Protein AF-A0A3C1B694-F1 (afdb_monomer_lite)

Structure (mmCIF, N/CA/C/O backbone):
data_AF-A0A3C1B694-F1
#
_entry.id   AF-A0A3C1B694-F1
#
loop_
_atom_site.group_PDB
_atom_site.id
_atom_site.type_symbol
_atom_site.label_atom_id
_atom_site.label_al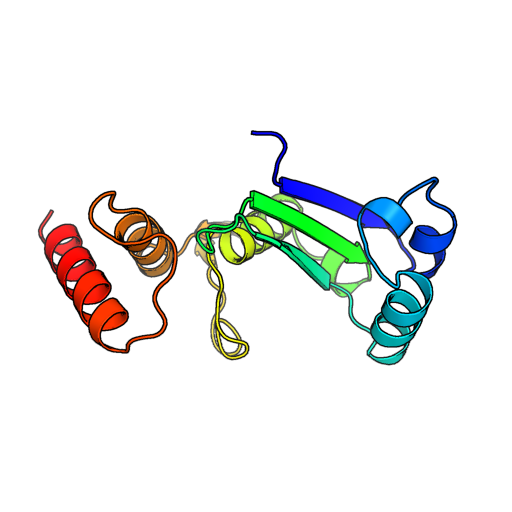t_id
_atom_site.label_comp_id
_atom_site.label_asym_id
_atom_site.label_entity_id
_atom_site.label_seq_id
_atom_site.pdbx_PDB_ins_code
_atom_site.Cartn_x
_atom_site.Cartn_y
_atom_site.Cartn_z
_atom_site.occupancy
_atom_site.B_iso_or_equiv
_atom_site.auth_seq_id
_atom_site.auth_comp_id
_atom_site.auth_asym_id
_atom_site.auth_atom_id
_atom_site.pdbx_PDB_model_num
ATOM 1 N N . GLY A 1 1 ? -15.838 4.209 -7.543 1.00 47.56 1 GLY A N 1
ATOM 2 C CA . GLY A 1 1 ? -15.301 5.362 -8.291 1.00 47.56 1 GLY A CA 1
ATOM 3 C C . GLY A 1 1 ? -13.998 4.958 -8.946 1.00 47.56 1 GLY A C 1
ATOM 4 O O . GLY A 1 1 ? -13.287 4.148 -8.370 1.00 47.56 1 GLY A O 1
ATOM 5 N N . SER A 1 2 ? -13.690 5.495 -10.122 1.00 64.06 2 SER A N 1
ATOM 6 C CA . SER A 1 2 ? -12.506 5.184 -10.947 1.00 64.06 2 SER A CA 1
ATOM 7 C C . SER A 1 2 ? -11.178 5.748 -10.405 1.00 64.06 2 SER A C 1
ATOM 9 O O . SER A 1 2 ? -10.254 5.991 -11.172 1.00 64.06 2 SER A O 1
ATOM 11 N N . ASN A 1 3 ? -11.088 6.004 -9.097 1.00 87.50 3 ASN A N 1
ATOM 12 C CA . ASN A 1 3 ? -9.965 6.713 -8.473 1.00 87.50 3 ASN A CA 1
ATOM 13 C C . ASN A 1 3 ? -8.878 5.768 -7.943 1.00 87.50 3 ASN A C 1
ATOM 15 O O . ASN A 1 3 ? -7.864 6.237 -7.440 1.00 87.50 3 ASN A O 1
ATOM 19 N N . LEU A 1 4 ? -9.096 4.456 -8.044 1.00 92.81 4 LEU A N 1
ATOM 20 C CA . LEU A 1 4 ? -8.090 3.430 -7.805 1.00 92.81 4 LEU A CA 1
ATOM 21 C C . LEU A 1 4 ? -7.784 2.760 -9.144 1.00 92.81 4 LEU A C 1
ATOM 23 O O . LEU A 1 4 ? -8.669 2.140 -9.736 1.00 92.81 4 LEU A O 1
ATOM 27 N N . MET A 1 5 ? -6.559 2.924 -9.629 1.00 93.38 5 MET A N 1
ATOM 28 C CA . MET A 1 5 ? -6.109 2.390 -10.916 1.00 93.38 5 MET A CA 1
ATOM 29 C C . MET A 1 5 ? -4.970 1.403 -10.699 1.00 93.38 5 MET A C 1
ATOM 31 O O . MET A 1 5 ? -4.069 1.672 -9.910 1.00 93.38 5 MET A O 1
ATOM 35 N N . PHE A 1 6 ? -5.007 0.284 -11.417 1.00 94.38 6 PHE A N 1
ATOM 36 C CA . PHE A 1 6 ? -3.983 -0.754 -11.363 1.00 94.38 6 PHE A CA 1
ATOM 37 C C . PHE A 1 6 ? -3.244 -0.838 -12.695 1.00 94.38 6 PHE A C 1
ATOM 39 O O . PHE A 1 6 ? -3.873 -0.875 -13.751 1.00 94.38 6 PHE A O 1
ATOM 46 N N . PHE A 1 7 ? -1.922 -0.919 -12.620 1.00 95.06 7 PHE A N 1
ATOM 47 C CA . PHE A 1 7 ? -1.018 -1.152 -13.736 1.00 95.06 7 PHE A CA 1
ATOM 48 C C . PHE A 1 7 ? -0.240 -2.430 -13.446 1.00 95.06 7 PHE A C 1
ATOM 50 O O . PHE A 1 7 ? 0.431 -2.524 -12.419 1.00 95.06 7 PHE A O 1
ATOM 57 N N . PHE A 1 8 ? -0.347 -3.399 -14.349 1.00 95.75 8 PHE A N 1
ATOM 58 C CA . PHE A 1 8 ? 0.403 -4.649 -14.314 1.00 95.75 8 PHE A CA 1
ATOM 59 C C . PHE A 1 8 ? 1.313 -4.678 -15.538 1.00 95.75 8 PHE A C 1
ATOM 61 O O . PHE A 1 8 ? 0.840 -4.424 -16.645 1.00 95.75 8 PHE A O 1
ATOM 68 N N . PHE A 1 9 ? 2.593 -4.956 -15.333 1.00 96.50 9 PHE A N 1
ATOM 69 C CA . PHE A 1 9 ? 3.623 -4.965 -16.376 1.00 96.50 9 PHE A CA 1
ATOM 70 C C . PHE A 1 9 ? 4.781 -5.867 -15.935 1.00 96.50 9 PHE A C 1
ATOM 72 O O . PHE A 1 9 ? 4.815 -6.303 -14.780 1.00 96.50 9 PHE A O 1
ATOM 79 N N . SER A 1 10 ? 5.708 -6.181 -16.838 1.00 95.69 10 SER A N 1
ATOM 80 C CA . SER A 1 10 ? 6.819 -7.099 -16.546 1.00 95.69 10 SER A CA 1
ATOM 81 C C . SER A 1 10 ? 8.078 -6.347 -16.123 1.00 95.69 10 SER A C 1
ATOM 83 O O . SER A 1 10 ? 8.798 -6.811 -15.240 1.00 95.69 10 SER A O 1
ATOM 85 N N . ASP A 1 11 ? 8.308 -5.164 -16.695 1.00 95.94 11 ASP A N 1
ATOM 86 C CA . ASP A 1 11 ? 9.464 -4.312 -16.411 1.00 95.94 11 ASP A CA 1
ATOM 87 C C . ASP A 1 11 ? 9.059 -2.852 -16.146 1.00 95.94 11 ASP A C 1
ATOM 89 O O . ASP A 1 11 ? 8.162 -2.308 -16.789 1.00 95.94 11 ASP A O 1
ATOM 93 N N . TRP A 1 12 ? 9.736 -2.194 -15.201 1.00 97.12 12 TRP A N 1
ATOM 94 C CA . TRP A 1 12 ? 9.531 -0.772 -14.922 1.00 97.12 12 TRP A CA 1
ATOM 95 C C . TRP A 1 12 ? 9.797 0.115 -16.139 1.00 97.12 12 TRP A C 1
ATOM 97 O O . TRP A 1 12 ? 9.163 1.165 -16.258 1.00 97.12 12 TRP A O 1
ATOM 107 N N . GLU A 1 13 ? 10.698 -0.287 -17.038 1.00 96.19 13 GLU A N 1
ATOM 108 C CA . GLU A 1 13 ? 10.997 0.473 -18.255 1.00 96.19 13 GLU A CA 1
ATOM 109 C C . GLU A 1 13 ? 9.787 0.580 -19.199 1.00 96.19 13 GLU A C 1
ATOM 111 O O . GLU A 1 13 ? 9.623 1.618 -19.844 1.00 96.19 13 GLU A O 1
ATOM 116 N N . GLU A 1 14 ? 8.863 -0.395 -19.188 1.00 96.06 14 GLU A N 1
ATOM 117 C CA . GLU A 1 14 ? 7.625 -0.355 -19.989 1.00 96.06 14 GLU A CA 1
ATOM 118 C C . GLU A 1 14 ? 6.778 0.889 -19.675 1.00 96.06 14 GLU A C 1
ATOM 120 O O . GLU A 1 14 ? 6.087 1.423 -20.544 1.00 96.06 14 GLU A O 1
ATOM 125 N N . LEU A 1 15 ? 6.849 1.406 -18.441 1.00 95.62 15 LEU A N 1
ATOM 126 C CA . LEU A 1 15 ? 6.103 2.600 -18.041 1.00 95.62 15 LEU A CA 1
ATOM 127 C C . LEU A 1 15 ? 6.531 3.851 -18.818 1.00 95.62 15 LEU A C 1
ATOM 129 O O . LEU A 1 15 ? 5.715 4.754 -19.004 1.00 95.62 15 LEU A O 1
ATOM 133 N N . LEU A 1 16 ? 7.779 3.916 -19.289 1.00 95.56 16 LEU A N 1
ATOM 134 C CA . LEU A 1 16 ? 8.285 5.048 -20.072 1.00 95.56 16 LEU A CA 1
ATOM 135 C C . LEU A 1 16 ? 7.703 5.083 -21.489 1.00 95.56 16 LEU A C 1
ATOM 137 O O . LEU A 1 16 ? 7.666 6.145 -22.112 1.00 95.56 16 LEU A O 1
ATOM 141 N N . GLU A 1 17 ? 7.216 3.945 -21.979 1.00 95.00 17 GLU A N 1
ATOM 142 C CA . GLU A 1 17 ? 6.594 3.812 -23.295 1.00 95.00 17 GLU A CA 1
ATOM 143 C C . GLU A 1 17 ? 5.094 4.141 -23.265 1.00 95.00 17 GLU A C 1
ATOM 145 O O . GLU A 1 17 ? 4.490 4.402 -24.309 1.00 95.00 17 GLU A O 1
ATOM 150 N N . VAL A 1 18 ? 4.479 4.174 -22.073 1.00 94.56 18 VAL A N 1
ATOM 151 C CA . VAL A 1 18 ? 3.047 4.447 -21.911 1.00 94.56 18 VAL A CA 1
ATOM 152 C C . VAL A 1 18 ? 2.749 5.922 -22.211 1.00 94.56 18 VAL A C 1
ATOM 154 O O . VAL A 1 18 ? 3.173 6.814 -21.464 1.00 94.56 18 VAL A O 1
ATOM 157 N N . PRO A 1 19 ? 1.947 6.225 -23.251 1.00 94.00 19 PRO A N 1
ATOM 158 C CA . PRO A 1 19 ? 1.683 7.604 -23.637 1.00 94.00 19 PRO A CA 1
ATOM 159 C C . PRO A 1 19 ? 1.021 8.405 -22.512 1.00 94.00 19 PRO A C 1
ATOM 161 O O . PRO A 1 19 ? -0.028 8.022 -21.995 1.00 94.00 19 PRO A O 1
ATOM 164 N N . ASN A 1 20 ? 1.575 9.583 -22.214 1.00 91.75 20 ASN A N 1
ATOM 165 C CA . ASN A 1 20 ? 1.075 10.528 -21.208 1.00 91.75 20 ASN A CA 1
ATOM 166 C C . ASN A 1 20 ? 1.122 10.035 -19.748 1.00 91.75 20 ASN A C 1
ATOM 168 O O . ASN A 1 20 ? 0.510 10.676 -18.885 1.00 91.75 20 ASN A O 1
ATOM 172 N N . LEU A 1 21 ? 1.810 8.930 -19.436 1.00 92.94 21 LEU A N 1
ATOM 173 C CA . LEU A 1 21 ? 1.907 8.455 -18.051 1.00 92.94 21 LEU A CA 1
ATOM 174 C C . LEU A 1 21 ? 2.679 9.435 -17.154 1.00 92.94 21 LEU A C 1
ATOM 176 O O . LEU A 1 21 ? 2.357 9.582 -15.977 1.00 92.94 21 LEU A O 1
ATOM 180 N N . ASP A 1 22 ? 3.616 10.189 -17.719 1.00 90.44 22 ASP A N 1
ATOM 181 C CA . ASP A 1 22 ? 4.345 11.291 -17.082 1.00 90.44 22 ASP A CA 1
ATOM 182 C C . ASP A 1 22 ? 3.423 12.404 -16.542 1.00 90.44 22 ASP A C 1
ATOM 184 O O . ASP A 1 22 ? 3.724 13.045 -15.534 1.00 90.44 22 ASP A O 1
ATOM 188 N N . LYS A 1 23 ? 2.243 12.599 -17.148 1.00 90.62 23 LYS A N 1
ATOM 189 C CA . LYS A 1 23 ? 1.216 13.530 -16.638 1.00 90.62 23 LYS A CA 1
ATOM 190 C C . LYS A 1 23 ? 0.496 12.984 -15.404 1.00 90.62 23 LYS A C 1
ATOM 192 O O . LYS A 1 23 ? -0.102 13.741 -14.628 1.00 90.62 23 LYS A O 1
ATOM 197 N N . LEU A 1 24 ? 0.504 11.664 -15.226 1.00 88.19 24 LEU A N 1
ATOM 198 C CA . LEU A 1 24 ? -0.038 10.999 -14.045 1.00 88.19 24 LEU A CA 1
ATOM 199 C C . LEU A 1 24 ? 1.009 10.889 -12.933 1.00 88.19 24 LEU A C 1
ATOM 201 O O . LEU A 1 24 ? 0.690 11.166 -11.773 1.00 88.19 24 LEU A O 1
ATOM 205 N N . VAL A 1 25 ? 2.243 10.563 -13.305 1.00 90.44 25 VAL A N 1
ATOM 206 C CA . VAL A 1 25 ? 3.364 10.285 -12.410 1.00 90.44 25 VAL A CA 1
ATOM 207 C C . VAL A 1 25 ? 4.469 11.325 -12.638 1.00 90.44 25 VAL A C 1
ATOM 209 O O . VAL A 1 25 ? 5.255 11.196 -13.578 1.00 90.44 25 VAL A O 1
ATOM 212 N N . PRO A 1 26 ? 4.557 12.370 -11.795 1.00 88.88 26 PRO A N 1
ATOM 213 C CA . PRO A 1 26 ? 5.615 13.369 -11.906 1.00 88.88 26 PRO A CA 1
ATOM 214 C C . PRO A 1 26 ? 7.002 12.728 -11.805 1.00 88.88 26 PRO A C 1
ATOM 216 O O . PRO A 1 26 ? 7.212 11.832 -10.991 1.00 88.88 26 PRO A O 1
ATOM 219 N N . ASN A 1 27 ? 7.962 13.224 -12.590 1.00 93.81 27 ASN A N 1
ATOM 220 C CA . ASN A 1 27 ? 9.345 12.728 -12.609 1.00 93.81 27 ASN A CA 1
ATOM 221 C C . ASN A 1 27 ? 9.468 11.222 -12.926 1.00 93.81 27 ASN A C 1
ATOM 223 O O . ASN A 1 27 ? 10.393 10.570 -12.438 1.00 93.81 27 ASN A O 1
ATOM 227 N N . LEU A 1 28 ? 8.562 10.684 -13.758 1.00 95.19 28 LEU A N 1
ATOM 228 C CA . LEU A 1 28 ? 8.465 9.257 -14.092 1.00 95.19 28 LEU A CA 1
ATOM 229 C C . LEU A 1 28 ? 9.818 8.607 -14.430 1.00 95.19 28 LEU A C 1
ATOM 231 O O . LEU A 1 28 ? 10.122 7.553 -13.885 1.00 95.19 28 LEU A O 1
ATOM 235 N N . LEU A 1 29 ? 10.654 9.254 -15.252 1.00 95.88 29 LEU A N 1
ATOM 236 C CA . LEU A 1 29 ? 11.977 8.733 -15.625 1.00 95.88 29 LEU A CA 1
ATOM 237 C C . LEU A 1 29 ? 12.872 8.464 -14.406 1.00 95.88 29 LEU A C 1
ATOM 239 O O . LEU A 1 29 ? 13.463 7.395 -14.281 1.00 95.88 29 LEU A O 1
ATOM 243 N N . SER A 1 30 ? 12.964 9.432 -13.490 1.00 96.81 30 SER A N 1
ATOM 244 C CA . SER A 1 30 ? 13.789 9.286 -12.288 1.00 96.81 30 SER A CA 1
ATOM 245 C C . SER A 1 30 ? 13.196 8.262 -11.323 1.00 96.81 30 SER A C 1
ATOM 247 O O . SER A 1 30 ? 13.949 7.511 -10.709 1.00 96.81 30 SER A O 1
ATOM 249 N N . LEU A 1 31 ? 11.866 8.209 -11.213 1.00 96.50 31 LEU A N 1
ATOM 250 C CA . LEU A 1 31 ? 11.173 7.232 -10.382 1.00 96.50 31 LEU A CA 1
ATOM 251 C C . LEU A 1 31 ? 11.405 5.799 -10.880 1.00 96.50 31 LEU A C 1
ATOM 253 O O . LEU A 1 31 ? 11.757 4.938 -10.081 1.00 96.50 31 LEU A O 1
ATOM 257 N N . VAL A 1 32 ? 11.254 5.550 -12.185 1.00 97.19 32 VAL A N 1
ATOM 258 C CA . VAL A 1 32 ? 11.504 4.237 -12.806 1.00 97.19 32 VAL A CA 1
ATOM 259 C C . VAL A 1 32 ? 12.930 3.772 -12.518 1.00 97.19 32 VAL A C 1
ATOM 261 O O . VAL A 1 32 ? 13.115 2.657 -12.037 1.00 97.19 32 VAL A O 1
ATOM 264 N N . ALA A 1 33 ? 13.925 4.646 -12.697 1.00 97.38 33 ALA A N 1
ATOM 265 C CA . ALA A 1 33 ? 15.316 4.321 -12.387 1.00 97.38 33 ALA A CA 1
ATOM 266 C C . ALA A 1 33 ? 15.524 3.947 -10.905 1.00 97.38 33 ALA A C 1
ATOM 268 O O . ALA A 1 33 ? 16.247 2.999 -10.605 1.00 97.38 33 ALA A O 1
ATOM 269 N N . GLN A 1 34 ? 14.873 4.656 -9.974 1.00 97.25 34 GLN A N 1
ATOM 270 C CA . GLN A 1 34 ? 14.946 4.347 -8.540 1.00 97.25 34 GLN A CA 1
ATOM 271 C C . GLN A 1 34 ? 14.284 3.005 -8.200 1.00 97.25 34 GLN A C 1
ATOM 273 O O . GLN A 1 34 ? 14.859 2.216 -7.453 1.00 97.25 34 GLN A O 1
ATOM 278 N N . LEU A 1 35 ? 13.096 2.735 -8.747 1.00 97.06 35 LEU A N 1
ATOM 279 C CA . LEU A 1 35 ? 12.350 1.500 -8.489 1.00 97.06 35 LEU A CA 1
ATOM 280 C C . LEU A 1 35 ? 13.062 0.274 -9.066 1.00 97.06 35 LEU A C 1
ATOM 282 O O . LEU A 1 35 ? 13.137 -0.753 -8.393 1.00 97.06 35 LEU A O 1
ATOM 286 N N . ALA A 1 36 ? 13.634 0.402 -10.267 1.00 95.75 36 ALA A N 1
ATOM 287 C CA . ALA A 1 36 ? 14.453 -0.636 -10.879 1.00 95.75 36 ALA A CA 1
ATOM 288 C C . ALA A 1 36 ? 15.717 -0.919 -10.050 1.00 95.75 36 ALA A C 1
ATOM 290 O O . ALA A 1 36 ? 15.985 -2.073 -9.726 1.00 95.75 36 ALA A O 1
ATOM 291 N N . ALA A 1 37 ? 16.446 0.123 -9.631 1.00 97.12 37 ALA A N 1
ATOM 292 C CA . ALA A 1 37 ? 17.653 -0.025 -8.812 1.00 97.12 37 ALA A CA 1
ATOM 293 C C . ALA A 1 37 ? 17.380 -0.620 -7.419 1.00 97.12 37 ALA A C 1
ATOM 295 O O . ALA A 1 37 ? 18.239 -1.296 -6.861 1.00 97.12 37 ALA A O 1
ATOM 296 N N . ALA A 1 38 ? 16.194 -0.374 -6.856 1.00 96.56 38 ALA A N 1
ATOM 297 C CA . ALA A 1 38 ? 15.754 -0.955 -5.590 1.00 96.56 38 ALA A CA 1
ATOM 298 C C . ALA A 1 38 ? 15.157 -2.368 -5.737 1.00 96.56 38 ALA A C 1
ATOM 300 O O . ALA A 1 38 ? 14.691 -2.926 -4.745 1.00 96.56 38 ALA A O 1
ATOM 301 N N . GLU A 1 39 ? 15.107 -2.914 -6.959 1.00 95.12 39 GLU A N 1
ATOM 302 C CA . GLU A 1 39 ? 14.430 -4.173 -7.300 1.00 95.12 39 GLU A CA 1
ATOM 303 C C . GLU A 1 39 ? 12.972 -4.242 -6.806 1.00 95.12 39 GLU A C 1
ATOM 305 O O . GLU A 1 39 ? 12.420 -5.323 -6.580 1.00 95.12 39 GLU A O 1
ATOM 310 N N . ALA A 1 40 ? 12.319 -3.085 -6.657 1.00 95.88 40 ALA A N 1
ATOM 311 C CA . ALA A 1 40 ? 10.955 -3.007 -6.163 1.00 95.88 40 ALA A CA 1
ATOM 312 C C . ALA A 1 40 ? 10.005 -3.713 -7.137 1.00 95.88 40 ALA A C 1
ATOM 314 O O . ALA A 1 40 ? 10.139 -3.586 -8.351 1.00 95.88 40 ALA A O 1
ATOM 315 N N . ASN A 1 41 ? 9.004 -4.424 -6.622 1.00 95.69 41 ASN A N 1
ATOM 316 C CA . ASN A 1 41 ? 7.957 -5.031 -7.451 1.00 95.69 41 ASN A CA 1
ATOM 317 C C . ASN A 1 41 ? 6.587 -4.366 -7.293 1.00 95.69 41 ASN A C 1
ATOM 319 O O . ASN A 1 41 ? 5.639 -4.689 -8.005 1.00 95.69 41 ASN A O 1
ATOM 323 N N . GLN A 1 42 ? 6.488 -3.405 -6.376 1.00 95.25 42 GLN A N 1
ATOM 324 C CA . GLN A 1 42 ? 5.261 -2.697 -6.049 1.00 95.25 42 GLN A CA 1
ATOM 325 C C . GLN A 1 42 ? 5.568 -1.224 -5.805 1.00 95.25 42 GLN A C 1
ATOM 327 O O . GLN A 1 42 ? 6.507 -0.889 -5.084 1.00 95.25 42 GLN A O 1
ATOM 332 N N . TYR A 1 43 ? 4.734 -0.344 -6.350 1.00 95.56 43 TYR A N 1
ATOM 333 C CA . TYR A 1 43 ? 4.756 1.081 -6.042 1.00 95.56 43 TYR A CA 1
ATOM 334 C C . TYR A 1 43 ? 3.334 1.637 -6.005 1.00 95.56 43 TYR A C 1
ATOM 336 O O . TYR A 1 43 ? 2.485 1.265 -6.817 1.00 95.56 43 TYR A O 1
ATOM 344 N N . ARG A 1 44 ? 3.062 2.536 -5.055 1.00 95.00 44 ARG A N 1
ATOM 345 C CA . ARG A 1 44 ? 1.767 3.208 -4.922 1.00 95.00 44 ARG A CA 1
ATOM 346 C C . ARG A 1 44 ? 1.961 4.711 -4.906 1.00 95.00 44 ARG A C 1
ATOM 348 O O . ARG A 1 44 ? 2.701 5.237 -4.079 1.00 95.00 44 ARG A O 1
ATOM 355 N N . LEU A 1 45 ? 1.251 5.392 -5.797 1.00 94.94 45 LEU A N 1
ATOM 356 C CA . LEU A 1 45 ? 1.216 6.846 -5.870 1.00 94.94 45 LEU A CA 1
ATOM 357 C C . LEU A 1 45 ? -0.144 7.346 -5.396 1.00 94.94 45 LEU A C 1
ATOM 359 O O . LEU A 1 45 ? -1.172 7.002 -5.979 1.00 94.94 45 LEU A O 1
ATOM 363 N N . PHE A 1 46 ? -0.142 8.211 -4.387 1.00 94.81 46 PHE A N 1
ATOM 364 C CA . PHE A 1 46 ? -1.347 8.867 -3.895 1.00 94.81 46 PHE A CA 1
ATOM 365 C C . PHE A 1 46 ? -1.415 10.312 -4.382 1.00 94.81 46 PHE A C 1
ATOM 367 O O . PHE A 1 46 ? -0.425 11.043 -4.382 1.00 94.81 46 PHE A O 1
ATOM 374 N N . ARG A 1 47 ? -2.615 10.736 -4.776 1.00 94.12 47 ARG A N 1
ATOM 375 C CA . ARG A 1 47 ? -2.975 12.143 -4.957 1.00 94.12 47 ARG A CA 1
ATOM 376 C C . ARG A 1 47 ? -3.951 12.530 -3.865 1.00 94.12 47 ARG A C 1
ATOM 378 O O . ARG A 1 47 ? -4.850 11.753 -3.546 1.00 94.12 47 ARG A O 1
ATOM 385 N N . PHE A 1 48 ? -3.817 13.747 -3.365 1.00 94.44 48 PHE A N 1
ATOM 386 C CA . PHE A 1 48 ? -4.625 14.252 -2.263 1.00 94.44 48 PHE A CA 1
ATOM 387 C C . PHE A 1 48 ? -5.450 15.459 -2.692 1.00 94.44 48 PHE A C 1
ATOM 389 O O . PHE A 1 48 ? -5.053 16.220 -3.580 1.00 94.44 48 PHE A O 1
ATOM 396 N N . GLU A 1 49 ? -6.611 15.620 -2.069 1.00 94.56 49 GLU A N 1
ATOM 397 C CA . GLU A 1 49 ? -7.337 16.886 -2.089 1.00 94.56 49 GLU A CA 1
ATOM 398 C C . GLU A 1 49 ? -6.645 17.914 -1.183 1.00 94.56 49 GLU A C 1
ATOM 400 O O . GLU A 1 49 ? -5.782 17.582 -0.369 1.00 94.56 49 GLU A O 1
ATOM 405 N N . LYS A 1 50 ? -7.047 19.187 -1.286 1.00 93.94 50 LYS A N 1
ATOM 406 C CA . LYS A 1 50 ? -6.508 20.264 -0.432 1.00 93.94 50 LYS A CA 1
ATOM 407 C C . LYS A 1 50 ? -6.727 20.017 1.067 1.00 93.94 50 LYS A C 1
ATOM 409 O O . LYS A 1 50 ? -5.955 20.516 1.874 1.00 93.94 50 LYS A O 1
ATOM 414 N N . SER A 1 51 ? -7.776 19.281 1.424 1.00 92.50 51 SER A N 1
ATOM 415 C CA . SER A 1 51 ? -8.119 18.869 2.791 1.00 92.50 51 SER A CA 1
ATOM 416 C C . SER A 1 51 ? -7.259 17.717 3.325 1.00 92.50 51 SER A C 1
ATOM 418 O O . SER A 1 51 ? -7.367 17.382 4.500 1.00 92.50 51 SER A O 1
ATOM 420 N N . GLY A 1 52 ? -6.405 17.117 2.488 1.00 92.19 52 GLY A N 1
ATOM 421 C CA . GLY A 1 52 ? -5.548 15.989 2.853 1.00 92.19 52 GLY A CA 1
ATOM 422 C C . GLY A 1 52 ? -6.167 14.612 2.606 1.00 92.19 52 GLY A C 1
ATOM 423 O O . GLY A 1 52 ? -5.453 13.615 2.673 1.00 92.19 52 GLY A O 1
ATOM 424 N N . GLY A 1 53 ? -7.456 14.533 2.258 1.00 93.69 53 GLY A N 1
ATOM 425 C CA . GLY A 1 53 ? -8.103 13.278 1.880 1.00 93.69 53 GLY A CA 1
ATOM 426 C C . GLY A 1 53 ? -7.520 12.664 0.602 1.00 93.69 53 GLY A C 1
ATOM 427 O O . GLY A 1 53 ? -7.102 13.374 -0.319 1.00 93.69 53 GLY A O 1
ATOM 428 N N . ILE A 1 54 ? -7.504 11.328 0.526 1.00 94.56 54 ILE A N 1
ATOM 429 C CA . ILE A 1 54 ? -7.052 10.593 -0.664 1.00 94.56 54 ILE A CA 1
ATOM 430 C C . ILE A 1 54 ? -8.030 10.848 -1.816 1.00 94.56 54 ILE A C 1
ATOM 432 O O . ILE A 1 54 ? -9.185 10.426 -1.787 1.00 94.56 54 ILE A O 1
ATOM 436 N N . LYS A 1 55 ? -7.541 11.504 -2.869 1.00 93.62 55 LYS A N 1
ATOM 437 C CA . LYS A 1 55 ? -8.286 11.778 -4.102 1.00 93.62 55 LYS A CA 1
ATOM 438 C C . LYS A 1 55 ? -8.232 10.602 -5.067 1.00 93.62 55 LYS A C 1
ATOM 440 O O . LYS A 1 55 ? -9.247 10.233 -5.655 1.00 93.62 55 LYS A O 1
ATOM 445 N N . ALA A 1 56 ? -7.031 10.062 -5.268 1.00 94.69 56 ALA A N 1
ATOM 446 C CA . ALA A 1 56 ? -6.768 8.944 -6.164 1.00 94.69 56 ALA A CA 1
ATOM 447 C C . ALA A 1 56 ? -5.525 8.164 -5.726 1.00 94.69 56 ALA A C 1
ATOM 449 O O . ALA A 1 56 ? -4.609 8.733 -5.132 1.00 94.69 56 ALA A O 1
ATOM 450 N N . CYS A 1 57 ? -5.491 6.879 -6.063 1.00 95.69 57 CYS A N 1
ATOM 451 C CA . CYS A 1 57 ? -4.358 5.991 -5.861 1.00 95.69 57 CYS A CA 1
ATOM 452 C C . CYS A 1 57 ? -4.059 5.233 -7.162 1.00 95.69 57 CYS A C 1
ATOM 454 O O . CYS A 1 57 ? -4.963 4.698 -7.809 1.00 95.69 57 CYS A O 1
ATOM 456 N N . PHE A 1 58 ? -2.787 5.194 -7.541 1.00 95.25 58 PHE A N 1
ATOM 457 C CA . PHE A 1 58 ? -2.286 4.450 -8.691 1.00 95.25 58 PHE A CA 1
ATOM 458 C C . PHE A 1 58 ? -1.357 3.358 -8.170 1.00 95.25 58 PHE A C 1
ATOM 460 O O . PHE A 1 58 ? -0.364 3.656 -7.505 1.00 95.25 58 PHE A O 1
ATOM 467 N N . VAL A 1 59 ? -1.705 2.108 -8.449 1.00 96.62 59 VAL A N 1
ATOM 468 C CA . VAL A 1 59 ? -0.975 0.919 -8.017 1.00 96.62 59 VAL A CA 1
ATOM 469 C C . VAL A 1 59 ? -0.214 0.367 -9.214 1.00 96.62 59 VAL A C 1
ATOM 471 O O . VAL A 1 59 ? -0.823 0.008 -10.218 1.00 96.62 59 VAL A O 1
ATOM 474 N N . PHE A 1 60 ? 1.105 0.287 -9.096 1.00 97.06 60 PHE A N 1
ATOM 475 C CA . PHE A 1 60 ? 2.001 -0.254 -10.110 1.00 97.06 60 PHE A CA 1
ATOM 476 C C . PHE A 1 60 ? 2.591 -1.564 -9.600 1.00 97.06 60 PHE A C 1
ATOM 478 O O . PHE A 1 60 ? 3.203 -1.591 -8.530 1.00 97.06 60 PHE A O 1
ATOM 485 N N . LEU A 1 61 ? 2.379 -2.641 -10.352 1.00 97.50 61 LEU A N 1
ATOM 486 C CA . LEU A 1 61 ? 2.801 -3.995 -10.017 1.00 97.50 61 LEU A CA 1
ATOM 487 C C . LEU A 1 61 ? 3.684 -4.530 -11.143 1.00 97.50 61 LEU A C 1
ATOM 489 O O . LEU A 1 61 ? 3.193 -4.834 -12.232 1.00 97.50 61 LEU A O 1
ATOM 493 N N . ARG A 1 62 ? 4.981 -4.661 -10.852 1.00 97.75 62 ARG A N 1
ATOM 494 C CA . ARG A 1 62 ? 5.932 -5.355 -11.720 1.00 97.75 62 ARG A CA 1
ATOM 495 C C . ARG A 1 62 ? 5.831 -6.849 -11.418 1.00 97.75 62 ARG A C 1
ATOM 497 O O . ARG A 1 62 ? 6.309 -7.294 -10.374 1.00 97.75 62 ARG A O 1
ATOM 504 N N . MET A 1 63 ? 5.191 -7.604 -12.304 1.00 97.00 63 MET A N 1
ATOM 505 C CA . MET A 1 63 ? 4.882 -9.025 -12.125 1.00 97.00 63 MET A CA 1
ATOM 506 C C . MET A 1 63 ? 6.139 -9.898 -12.228 1.00 97.00 63 MET A C 1
ATOM 508 O O . MET A 1 63 ? 6.424 -10.494 -13.262 1.00 97.00 63 MET A O 1
ATOM 512 N N . ASP A 1 64 ? 6.889 -9.981 -11.131 1.00 94.94 64 ASP A N 1
ATOM 513 C CA . ASP A 1 64 ? 7.996 -10.922 -10.974 1.00 94.94 64 ASP A CA 1
ATOM 514 C C . ASP A 1 64 ? 7.511 -12.323 -10.556 1.00 94.94 64 ASP A C 1
ATOM 516 O O . ASP A 1 64 ? 6.310 -12.580 -10.411 1.00 94.94 64 ASP A O 1
ATOM 520 N N . ALA A 1 65 ? 8.452 -13.253 -10.369 1.00 94.25 65 ALA A N 1
ATOM 521 C CA . ALA A 1 65 ? 8.141 -14.621 -9.963 1.00 94.25 65 ALA A CA 1
ATOM 522 C C . ALA A 1 65 ? 7.378 -14.677 -8.627 1.00 94.25 65 ALA A C 1
ATOM 524 O O . ALA A 1 65 ? 6.431 -15.446 -8.500 1.00 94.25 65 ALA A O 1
ATOM 525 N N . VAL A 1 66 ? 7.729 -13.816 -7.665 1.00 92.50 66 VAL A N 1
ATOM 526 C CA . VAL A 1 66 ? 7.119 -13.801 -6.328 1.00 92.50 66 VAL A CA 1
ATOM 527 C C . VAL A 1 66 ? 5.667 -13.337 -6.399 1.00 92.50 66 VAL A C 1
ATOM 529 O O . VAL A 1 66 ? 4.786 -13.969 -5.821 1.00 92.50 66 VAL A O 1
ATOM 532 N N . LEU A 1 67 ? 5.382 -12.249 -7.123 1.00 93.75 67 LEU A N 1
ATOM 533 C CA . LEU A 1 67 ? 4.003 -11.778 -7.281 1.00 93.75 67 LEU A CA 1
ATOM 534 C C . LEU A 1 67 ? 3.157 -12.736 -8.121 1.00 93.75 67 LEU A C 1
ATOM 536 O O . LEU A 1 67 ? 1.959 -12.857 -7.871 1.00 93.75 67 LEU A O 1
ATOM 540 N N . SER A 1 68 ? 3.768 -13.425 -9.085 1.00 94.44 68 SER A N 1
ATOM 541 C CA . SER A 1 68 ? 3.077 -14.378 -9.961 1.00 94.44 68 SER A CA 1
ATOM 542 C C . SER A 1 68 ? 2.652 -15.666 -9.248 1.00 94.44 68 SER A C 1
ATOM 544 O O . SER A 1 68 ? 1.728 -16.336 -9.703 1.00 94.44 68 SER A O 1
ATOM 546 N N . GLU A 1 69 ? 3.279 -16.006 -8.120 1.00 93.69 69 GLU A N 1
ATOM 547 C CA . GLU A 1 69 ? 2.856 -17.120 -7.261 1.00 93.69 69 GLU A CA 1
ATOM 548 C C . GLU A 1 69 ? 1.606 -16.791 -6.429 1.00 93.69 69 GLU A C 1
ATOM 550 O O . GLU A 1 69 ? 0.911 -17.695 -5.952 1.00 93.69 69 GLU A O 1
ATOM 555 N N . LEU A 1 70 ? 1.289 -15.505 -6.246 1.00 91.62 70 LEU A N 1
ATOM 556 C CA . LEU A 1 70 ? 0.133 -15.089 -5.463 1.00 91.62 70 LEU A CA 1
ATOM 557 C C . LEU A 1 70 ? -1.159 -15.210 -6.284 1.00 91.62 70 LEU A C 1
ATOM 559 O O . LEU A 1 70 ? -1.225 -14.731 -7.418 1.00 91.62 70 LEU A O 1
ATOM 563 N N . PRO A 1 71 ? -2.250 -15.745 -5.702 1.00 93.12 71 PRO A N 1
ATOM 564 C CA . PRO A 1 71 ? -3.560 -15.660 -6.330 1.00 93.12 71 PRO A CA 1
ATOM 565 C C . PRO A 1 71 ? -3.928 -14.200 -6.615 1.00 93.12 71 PRO A C 1
ATOM 567 O O . PRO A 1 71 ? -3.781 -13.340 -5.743 1.00 93.12 71 PRO A O 1
ATOM 570 N N . ALA A 1 72 ? -4.471 -13.929 -7.804 1.00 91.69 72 ALA A N 1
ATOM 571 C CA . ALA A 1 72 ? -4.839 -12.574 -8.219 1.00 91.69 72 ALA A CA 1
ATOM 572 C C . ALA A 1 72 ? -5.779 -11.881 -7.214 1.00 91.69 72 ALA A C 1
ATOM 574 O O . ALA A 1 72 ? -5.614 -10.699 -6.924 1.00 91.69 72 ALA A O 1
ATOM 575 N N . GLU A 1 73 ? -6.724 -12.623 -6.627 1.00 91.75 73 GLU A N 1
ATOM 576 C CA . GLU A 1 73 ? -7.618 -12.108 -5.583 1.00 91.75 73 GLU A CA 1
ATOM 577 C C . GLU A 1 73 ? -6.840 -11.651 -4.338 1.00 91.75 73 GLU A C 1
ATOM 579 O O . GLU A 1 73 ? -7.071 -10.551 -3.836 1.00 91.75 73 GLU A O 1
ATOM 584 N N . THR A 1 74 ? -5.872 -12.447 -3.877 1.00 93.75 74 THR A N 1
ATOM 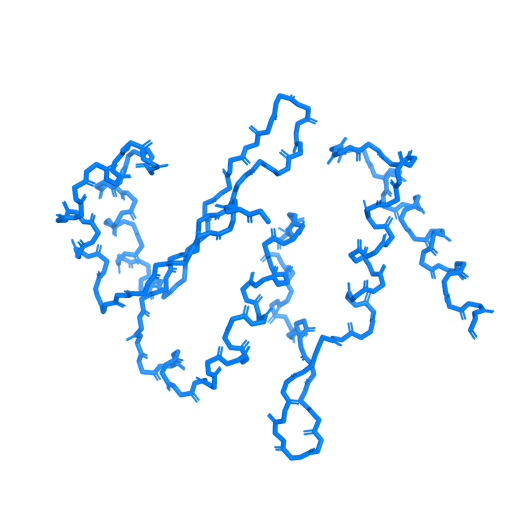585 C CA . THR A 1 74 ? -5.011 -12.121 -2.730 1.00 93.75 74 THR A CA 1
ATOM 586 C C . THR A 1 74 ? -4.147 -10.895 -3.011 1.00 93.75 74 THR A C 1
ATOM 588 O O . THR A 1 74 ? -4.050 -10.002 -2.162 1.00 93.75 74 THR A O 1
ATOM 591 N N . LEU A 1 75 ? -3.542 -10.830 -4.202 1.00 93.75 75 LEU A N 1
ATOM 592 C CA . LEU A 1 75 ? -2.731 -9.693 -4.631 1.00 93.75 75 LEU A CA 1
ATOM 593 C C . LEU A 1 75 ? -3.577 -8.413 -4.648 1.00 93.75 75 LEU A C 1
ATOM 595 O O . LEU A 1 75 ? -3.244 -7.445 -3.964 1.00 93.75 75 LEU A O 1
ATOM 599 N N . CYS A 1 76 ? -4.717 -8.430 -5.340 1.00 92.88 76 CYS A N 1
ATOM 600 C CA . CYS A 1 76 ? -5.626 -7.289 -5.427 1.00 92.88 76 CYS A CA 1
ATOM 601 C C . CYS A 1 76 ? -6.155 -6.855 -4.056 1.00 92.88 76 CYS A C 1
ATOM 603 O O . CYS A 1 76 ? -6.113 -5.667 -3.736 1.00 92.88 76 CYS A O 1
ATOM 605 N N . LEU A 1 77 ? -6.611 -7.791 -3.217 1.00 94.88 77 LEU A N 1
ATOM 606 C CA . LEU A 1 77 ? -7.134 -7.471 -1.889 1.00 94.88 77 LEU A CA 1
ATOM 607 C C . LEU A 1 77 ? -6.061 -6.813 -1.010 1.00 94.88 77 LEU A C 1
ATOM 609 O O . LEU A 1 77 ? -6.342 -5.832 -0.322 1.00 94.88 77 LEU A O 1
ATOM 613 N N . THR A 1 78 ? -4.818 -7.295 -1.087 1.00 94.56 78 THR A N 1
ATOM 614 C CA . THR A 1 78 ? -3.676 -6.702 -0.378 1.00 94.56 78 THR A CA 1
ATOM 615 C C . THR A 1 78 ? -3.451 -5.251 -0.805 1.00 94.56 78 THR A C 1
ATOM 617 O O . THR A 1 78 ? -3.304 -4.374 0.048 1.00 94.56 78 THR A O 1
ATOM 620 N N . GLN A 1 79 ? -3.467 -4.980 -2.114 1.00 95.38 79 GLN A N 1
ATOM 621 C CA . GLN A 1 79 ? -3.283 -3.626 -2.641 1.00 95.38 79 GLN A CA 1
ATOM 622 C C . GLN A 1 79 ? -4.429 -2.691 -2.256 1.00 95.38 79 GLN A C 1
ATOM 624 O O . GLN A 1 79 ? -4.179 -1.557 -1.853 1.00 95.38 79 GLN A O 1
ATOM 629 N N . VAL A 1 80 ? -5.676 -3.163 -2.334 1.00 94.75 80 VAL A N 1
ATOM 630 C CA . VAL A 1 80 ? -6.859 -2.375 -1.963 1.00 94.75 80 VAL A CA 1
ATOM 631 C C . VAL A 1 80 ? -6.779 -1.947 -0.500 1.00 94.75 80 VAL A C 1
ATOM 633 O O . VAL A 1 80 ? -6.902 -0.762 -0.205 1.00 94.75 80 VAL A O 1
ATOM 636 N N . VAL A 1 81 ? -6.503 -2.877 0.417 1.00 95.62 81 VAL A N 1
ATOM 637 C CA . VAL A 1 81 ? -6.418 -2.578 1.857 1.00 95.62 81 VAL A CA 1
ATOM 638 C C . VAL A 1 81 ? -5.331 -1.543 2.150 1.00 95.62 81 VAL A C 1
ATOM 640 O O . VAL A 1 81 ? -5.551 -0.599 2.909 1.00 95.62 81 VAL A O 1
ATOM 643 N N . GLN A 1 82 ? -4.180 -1.670 1.490 1.00 95.12 82 GLN A N 1
ATOM 644 C CA . GLN A 1 82 ? -3.067 -0.731 1.634 1.00 95.12 82 GLN A CA 1
ATOM 645 C C . GLN A 1 82 ? -3.279 0.608 0.904 1.00 95.12 82 GLN A C 1
ATOM 647 O O . GLN A 1 82 ? -2.473 1.516 1.077 1.00 95.12 82 GLN A O 1
ATOM 652 N N . SER A 1 83 ? -4.352 0.748 0.119 1.00 95.69 83 SER A N 1
ATOM 653 C CA . SER A 1 83 ? -4.691 1.979 -0.614 1.00 95.69 83 SER A CA 1
ATOM 654 C C . SER A 1 83 ? -5.864 2.755 -0.005 1.00 95.69 83 SER A C 1
ATOM 656 O O . SER A 1 83 ? -6.112 3.892 -0.398 1.00 95.69 83 SER A O 1
ATOM 658 N N . ILE A 1 84 ? -6.603 2.151 0.932 1.00 94.75 84 ILE A N 1
ATOM 659 C CA . ILE A 1 84 ? -7.776 2.771 1.570 1.00 94.75 84 ILE A CA 1
ATOM 660 C C . ILE A 1 84 ? -7.376 3.822 2.620 1.00 94.75 84 ILE A C 1
ATOM 662 O O . ILE A 1 84 ? -8.059 4.829 2.765 1.00 94.75 84 ILE A O 1
ATOM 666 N N . LEU A 1 85 ? -6.272 3.611 3.337 1.00 94.94 85 LEU A N 1
ATOM 667 C CA . LEU A 1 85 ? -5.706 4.560 4.302 1.00 94.94 85 LEU A CA 1
ATOM 668 C C . LEU A 1 85 ? -4.231 4.803 3.980 1.00 94.94 85 LEU A C 1
ATOM 670 O O . LEU A 1 85 ? -3.594 3.979 3.324 1.00 94.94 85 LEU A O 1
ATOM 674 N N . LEU A 1 86 ? -3.675 5.901 4.495 1.00 94.31 86 LEU A N 1
ATOM 675 C CA . LEU A 1 86 ? -2.226 6.052 4.571 1.00 94.31 86 LEU A CA 1
ATOM 676 C C . LEU A 1 86 ? -1.701 5.278 5.776 1.00 94.31 86 LEU A C 1
ATOM 678 O O . LEU A 1 86 ? -1.998 5.597 6.927 1.00 94.31 86 LEU A O 1
ATOM 682 N N . TRP A 1 87 ? -0.922 4.249 5.483 1.00 94.62 87 TRP A N 1
ATOM 683 C CA . TRP A 1 87 ? -0.265 3.413 6.473 1.00 94.62 87 TRP A CA 1
ATOM 684 C C . TRP A 1 87 ? 1.169 3.898 6.694 1.00 94.62 87 TRP A C 1
ATOM 686 O O . TRP A 1 87 ? 1.782 4.457 5.788 1.00 94.62 87 TRP A O 1
ATOM 696 N N . SER A 1 88 ? 1.710 3.689 7.895 1.00 91.75 88 SER A N 1
ATOM 697 C CA . SER A 1 88 ? 3.125 3.968 8.148 1.00 91.75 88 SER A CA 1
ATOM 698 C C . SER A 1 88 ? 4.020 2.980 7.399 1.00 91.75 88 SER A C 1
ATOM 700 O O . SER A 1 88 ? 3.609 1.852 7.131 1.00 91.75 88 SER A O 1
ATOM 702 N N . ASP A 1 89 ? 5.284 3.344 7.184 1.00 88.19 89 ASP A N 1
ATOM 703 C CA . ASP A 1 89 ? 6.280 2.460 6.550 1.00 88.19 89 ASP A CA 1
ATOM 704 C C . ASP A 1 89 ? 6.568 1.178 7.356 1.00 88.19 89 ASP A C 1
ATOM 706 O O . ASP A 1 89 ? 7.194 0.245 6.862 1.00 88.19 89 ASP A O 1
ATOM 710 N N . HIS A 1 90 ? 6.105 1.120 8.610 1.00 92.12 90 HIS A N 1
ATOM 711 C CA . HIS A 1 90 ? 6.225 -0.049 9.482 1.00 92.12 90 HIS A CA 1
ATOM 712 C C . HIS A 1 90 ? 4.979 -0.941 9.459 1.00 92.12 90 HIS A C 1
ATOM 714 O O . HIS A 1 90 ? 4.995 -2.048 10.006 1.00 92.12 90 HIS A O 1
ATOM 720 N N . ALA A 1 91 ? 3.877 -0.464 8.878 1.00 93.19 91 ALA A N 1
ATOM 721 C CA . ALA A 1 91 ? 2.646 -1.223 8.813 1.00 93.19 91 ALA A CA 1
ATOM 722 C C . ALA A 1 91 ? 2.856 -2.496 7.989 1.00 93.19 91 ALA A C 1
ATOM 724 O O . ALA A 1 91 ? 3.448 -2.485 6.915 1.00 93.19 91 ALA A O 1
ATOM 725 N N . PHE A 1 92 ? 2.343 -3.605 8.513 1.00 94.00 92 PHE A N 1
ATOM 726 C CA . PHE A 1 92 ? 2.341 -4.917 7.867 1.00 94.00 92 PHE A CA 1
ATOM 727 C C . PHE A 1 92 ? 3.703 -5.575 7.602 1.00 94.00 92 PHE A C 1
ATOM 729 O O . PHE A 1 92 ? 3.725 -6.675 7.056 1.00 94.00 92 PHE A O 1
ATOM 736 N N . LEU A 1 93 ? 4.818 -4.986 8.053 1.00 91.06 93 LEU A N 1
ATOM 737 C CA . LEU A 1 93 ? 6.144 -5.609 7.937 1.00 91.06 93 LEU A CA 1
ATOM 738 C C . LEU A 1 93 ? 6.224 -6.956 8.669 1.00 91.06 93 LEU A C 1
ATOM 740 O O . LEU A 1 93 ? 6.842 -7.896 8.181 1.00 91.06 93 LEU A O 1
ATOM 744 N N . SER A 1 94 ? 5.605 -7.051 9.849 1.00 91.69 94 SER A N 1
ATOM 745 C CA . SER A 1 94 ? 5.600 -8.272 10.666 1.00 91.69 94 SER A CA 1
ATOM 746 C C . SER A 1 94 ? 4.397 -9.173 10.406 1.00 91.69 94 SER A C 1
ATOM 748 O O . SER A 1 94 ? 4.461 -10.376 10.655 1.00 91.69 94 SER A O 1
ATOM 750 N N . GLN A 1 95 ? 3.280 -8.605 9.949 1.00 92.31 95 GLN A N 1
ATOM 751 C CA . GLN A 1 95 ? 2.036 -9.342 9.793 1.00 92.31 95 GLN A CA 1
ATOM 752 C C . GLN A 1 95 ? 1.172 -8.765 8.676 1.00 92.31 95 GLN A C 1
ATOM 754 O O . GLN A 1 95 ? 0.794 -7.597 8.714 1.00 92.31 95 GLN A O 1
ATOM 759 N N . SER A 1 96 ? 0.788 -9.619 7.728 1.00 93.06 96 SER A N 1
ATOM 760 C CA . SER A 1 96 ? -0.112 -9.258 6.630 1.00 93.06 96 SER A CA 1
ATOM 761 C C . SER A 1 96 ? -1.451 -8.683 7.132 1.00 93.06 96 SER A C 1
ATOM 763 O O . SER A 1 96 ? -1.971 -9.131 8.167 1.00 93.06 96 SER A O 1
ATOM 765 N N . PRO A 1 97 ? -2.065 -7.731 6.396 1.00 95.62 97 PRO A N 1
ATOM 766 C CA . PRO A 1 97 ? -3.440 -7.305 6.657 1.00 95.62 97 PRO A CA 1
ATOM 767 C C . PRO A 1 97 ? -4.470 -8.403 6.359 1.00 95.62 97 PRO A C 1
ATOM 769 O O . PRO A 1 97 ? -5.633 -8.272 6.745 1.00 95.62 97 PRO A O 1
ATOM 772 N N . LEU A 1 98 ? -4.069 -9.465 5.655 1.00 96.31 98 LEU A N 1
ATOM 773 C CA . LEU A 1 98 ? -4.929 -10.578 5.280 1.00 96.31 98 LEU A CA 1
ATOM 774 C C . LEU A 1 98 ? -4.640 -11.810 6.138 1.00 96.31 98 LEU A C 1
ATOM 776 O O . LEU A 1 98 ? -3.500 -12.081 6.511 1.00 96.31 98 LEU A O 1
ATOM 780 N N . ALA A 1 99 ? -5.689 -12.575 6.415 1.00 95.19 99 ALA A N 1
ATOM 781 C CA . ALA A 1 99 ? -5.607 -13.922 6.953 1.00 95.19 99 ALA A CA 1
ATOM 782 C C . ALA A 1 99 ? -5.929 -14.930 5.848 1.00 95.19 99 ALA A C 1
ATOM 784 O O . ALA A 1 99 ? -6.755 -14.661 4.976 1.00 95.19 99 ALA A O 1
ATOM 785 N N . ILE A 1 100 ? -5.305 -16.104 5.906 1.00 93.44 100 ILE A N 1
ATOM 786 C CA . ILE A 1 100 ? -5.618 -17.219 5.013 1.00 93.44 100 ILE A CA 1
ATOM 787 C C . ILE A 1 100 ? -6.546 -18.175 5.758 1.00 93.44 100 ILE A C 1
ATOM 789 O O . ILE A 1 100 ? -6.192 -18.703 6.812 1.00 93.44 100 ILE A O 1
ATOM 793 N N . LEU A 1 101 ? -7.751 -18.370 5.229 1.00 92.81 101 LEU A N 1
ATOM 794 C CA . LEU A 1 101 ? -8.720 -19.320 5.767 1.00 92.81 101 LEU A CA 1
ATOM 795 C C . LEU A 1 101 ? -8.361 -20.765 5.384 1.00 92.81 101 LEU A C 1
ATOM 797 O O . LEU A 1 101 ? -7.621 -20.986 4.417 1.00 92.81 101 LEU A O 1
ATOM 801 N N . PRO A 1 102 ? -8.945 -21.769 6.069 1.00 90.00 102 PRO A N 1
ATOM 802 C CA . PRO A 1 102 ? -8.926 -23.144 5.582 1.00 90.00 102 PRO A CA 1
ATOM 803 C C . PRO A 1 102 ? -9.390 -23.204 4.118 1.00 90.00 102 PRO A C 1
ATOM 805 O O . PRO A 1 102 ? -10.430 -22.648 3.769 1.00 90.00 102 PRO A O 1
ATOM 808 N N . GLY A 1 103 ? -8.595 -23.841 3.256 1.00 85.69 103 GLY A N 1
ATOM 809 C CA . GLY A 1 103 ? -8.832 -23.871 1.806 1.00 85.69 103 GLY A CA 1
ATOM 810 C C . GLY A 1 103 ? -8.113 -22.779 1.002 1.00 85.69 103 GLY A C 1
ATOM 811 O O . GLY A 1 103 ? -8.314 -22.700 -0.203 1.00 85.69 103 GLY A O 1
ATOM 812 N N . GLY A 1 104 ? -7.268 -21.954 1.631 1.00 86.75 104 GLY A N 1
ATOM 813 C CA . GLY A 1 104 ? -6.348 -21.048 0.928 1.00 86.75 104 GLY A CA 1
ATOM 814 C C . GLY A 1 104 ? -6.934 -19.687 0.542 1.00 86.75 104 GLY A C 1
ATOM 815 O O . GLY A 1 104 ? -6.219 -18.852 -0.007 1.00 86.75 104 GLY A O 1
ATOM 816 N N . ARG A 1 105 ? -8.210 -19.422 0.852 1.00 90.88 105 ARG A N 1
ATOM 817 C CA . ARG A 1 105 ? -8.845 -18.127 0.564 1.00 90.88 105 ARG A CA 1
ATOM 818 C C . ARG A 1 105 ? -8.300 -17.037 1.486 1.00 90.88 105 ARG A C 1
ATOM 820 O O . ARG A 1 105 ? -8.423 -17.148 2.708 1.00 90.88 105 ARG A O 1
ATOM 827 N N . ALA A 1 106 ? -7.774 -15.966 0.902 1.00 94.00 106 ALA A N 1
ATOM 828 C CA . ALA A 1 106 ? -7.373 -14.778 1.643 1.00 94.00 106 ALA A CA 1
ATOM 829 C C . ALA A 1 106 ? -8.590 -13.916 2.003 1.00 94.00 106 ALA A C 1
ATOM 831 O O . ALA A 1 106 ? -9.464 -13.674 1.174 1.00 94.00 106 ALA A O 1
ATOM 832 N N . VAL A 1 107 ? -8.646 -13.438 3.244 1.00 95.50 107 VAL A N 1
ATOM 833 C CA . VAL A 1 107 ? -9.686 -12.526 3.733 1.00 95.50 107 VAL A CA 1
ATOM 834 C C . VAL A 1 107 ? -9.067 -11.400 4.545 1.00 95.50 107 VAL A C 1
ATOM 836 O O . VAL A 1 107 ? -8.016 -11.571 5.160 1.00 95.50 107 VAL A O 1
ATOM 839 N N . LEU A 1 108 ? -9.725 -10.242 4.572 1.00 96.00 108 LEU A N 1
ATOM 840 C CA . LEU A 1 108 ? -9.306 -9.125 5.413 1.00 96.00 108 LEU A CA 1
ATOM 841 C C 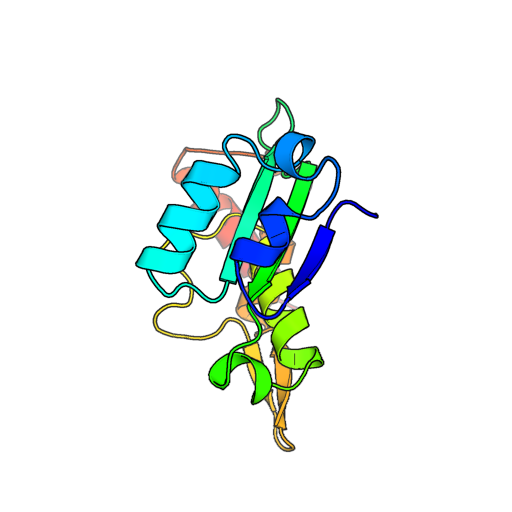. LEU A 1 108 ? -9.389 -9.516 6.891 1.00 96.00 108 LEU A C 1
ATOM 843 O O . LEU A 1 108 ? -10.421 -10.013 7.348 1.00 96.00 108 LEU A O 1
ATOM 847 N N . ARG A 1 109 ? -8.319 -9.260 7.645 1.00 95.75 109 ARG A N 1
ATOM 848 C CA . ARG A 1 109 ? -8.327 -9.443 9.097 1.00 95.75 109 ARG A CA 1
ATOM 849 C C . ARG A 1 109 ? -9.368 -8.518 9.744 1.00 95.75 109 ARG A C 1
ATOM 851 O O . ARG A 1 109 ? -9.353 -7.317 9.445 1.00 95.75 109 ARG A O 1
ATOM 858 N N . PRO A 1 110 ? -10.264 -9.032 10.609 1.00 94.12 110 PRO A N 1
ATOM 859 C CA . PRO A 1 110 ? -11.353 -8.245 11.189 1.00 94.12 110 PRO A CA 1
ATOM 860 C C . PRO A 1 110 ? -10.901 -6.941 11.855 1.00 94.12 110 PRO A C 1
ATOM 862 O O . PRO A 1 110 ? -11.524 -5.902 11.667 1.00 94.12 110 PRO A O 1
ATOM 865 N N . GLU A 1 111 ? -9.786 -6.965 12.575 1.00 93.81 111 GLU A N 1
ATOM 866 C CA . GLU A 1 111 ? -9.185 -5.809 13.236 1.00 93.81 111 GLU A CA 1
ATOM 867 C C . GLU A 1 111 ? -8.752 -4.714 12.250 1.00 93.81 111 GLU A C 1
ATOM 869 O O . GLU A 1 111 ? -8.935 -3.532 12.534 1.00 93.81 111 GLU A O 1
ATOM 874 N N . ILE A 1 112 ? -8.263 -5.083 11.060 1.00 96.38 112 ILE A N 1
ATOM 875 C CA . ILE A 1 112 ? -7.896 -4.126 10.008 1.00 96.38 112 ILE A CA 1
ATOM 876 C C . ILE A 1 112 ? -9.154 -3.564 9.346 1.00 96.38 112 ILE A C 1
ATOM 878 O O . ILE A 1 112 ? -9.248 -2.359 9.119 1.00 96.38 112 ILE A O 1
ATOM 882 N N . GLY A 1 113 ? -10.158 -4.410 9.094 1.00 95.81 113 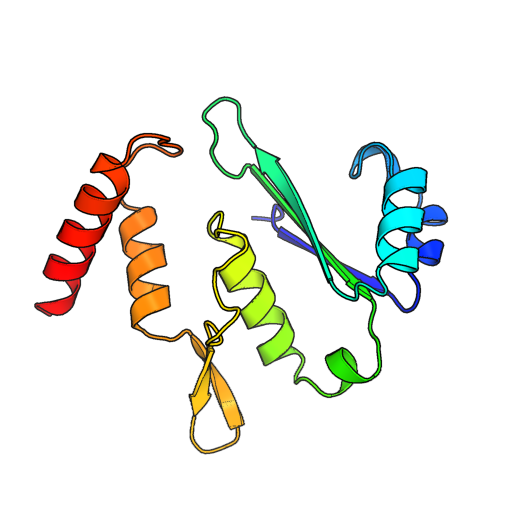GLY A N 1
ATOM 883 C CA . GLY A 1 113 ? -11.457 -3.962 8.586 1.00 95.81 113 GLY A CA 1
ATOM 884 C C . GLY A 1 113 ? -12.176 -3.011 9.545 1.00 95.81 113 GLY A C 1
ATOM 885 O O . GLY A 1 113 ? -12.764 -2.019 9.113 1.00 95.81 113 GLY A O 1
ATOM 886 N N . ASN A 1 114 ? -12.088 -3.269 10.849 1.00 95.88 114 ASN A N 1
ATOM 887 C CA . ASN A 1 114 ? -12.637 -2.391 11.876 1.00 95.88 114 ASN A CA 1
ATOM 888 C C . ASN A 1 114 ? -11.868 -1.074 11.962 1.00 95.88 114 ASN A C 1
ATOM 890 O O . ASN A 1 114 ? -12.503 -0.029 12.071 1.00 95.88 114 ASN A O 1
ATOM 894 N N . LEU A 1 115 ? -10.536 -1.108 11.848 1.00 95.94 115 LEU A N 1
ATOM 895 C CA . LEU A 1 115 ? -9.710 0.099 11.813 1.00 95.94 115 LEU A CA 1
ATOM 896 C C . LEU A 1 115 ? -10.076 0.986 10.623 1.00 95.94 115 LEU A C 1
ATOM 898 O O . LEU A 1 115 ? -10.355 2.164 10.815 1.00 95.94 115 LEU A O 1
ATOM 902 N N . ILE A 1 116 ? -10.183 0.402 9.427 1.00 95.62 116 ILE A N 1
ATOM 903 C CA . ILE A 1 116 ? -10.654 1.110 8.234 1.00 95.62 116 ILE A CA 1
ATOM 904 C C . ILE A 1 116 ? -12.023 1.740 8.492 1.00 95.62 116 ILE A C 1
ATOM 906 O O . ILE A 1 116 ? -12.190 2.939 8.306 1.00 95.62 116 ILE A O 1
ATOM 910 N N . ARG A 1 117 ? -13.003 0.965 8.967 1.00 95.62 117 ARG A N 1
ATOM 911 C CA . ARG A 1 117 ? -14.352 1.491 9.209 1.00 95.62 117 ARG A CA 1
ATOM 912 C C . ARG A 1 117 ? -14.354 2.631 10.233 1.00 95.62 117 ARG A C 1
ATOM 914 O O . ARG A 1 117 ? -15.026 3.630 10.004 1.00 95.62 117 ARG A O 1
ATOM 921 N N . ALA A 1 118 ? -13.598 2.501 11.321 1.00 96.31 118 ALA A N 1
ATOM 922 C CA . ALA A 1 118 ? -13.489 3.529 12.352 1.00 96.31 118 ALA A CA 1
ATOM 923 C C . ALA A 1 118 ? -12.840 4.820 11.825 1.00 96.31 118 ALA A C 1
ATOM 925 O O . ALA A 1 118 ? -13.268 5.905 12.208 1.00 96.31 118 ALA A O 1
ATOM 926 N N . SER A 1 119 ? -11.847 4.713 10.936 1.00 95.00 119 SER A N 1
ATOM 927 C CA . SER A 1 119 ? -11.185 5.861 10.302 1.00 95.00 119 SER A CA 1
ATOM 928 C C . SER A 1 119 ? -12.077 6.627 9.321 1.00 95.00 119 SER A C 1
ATOM 930 O O . SER A 1 119 ? -11.814 7.796 9.065 1.00 95.00 119 SER A O 1
ATOM 932 N N . TYR A 1 120 ? -13.132 6.000 8.797 1.00 94.00 120 TYR A N 1
ATOM 933 C CA . TYR A 1 120 ? -14.101 6.625 7.886 1.00 94.00 120 TYR A CA 1
ATOM 934 C C . TYR A 1 120 ? -15.333 7.207 8.596 1.00 94.00 120 TYR A C 1
ATOM 936 O O . TYR A 1 120 ? -16.300 7.595 7.938 1.00 94.00 120 TYR A O 1
ATOM 944 N N . ASP A 1 121 ? -15.333 7.266 9.930 1.00 94.94 121 ASP A N 1
ATOM 945 C CA . ASP A 1 121 ? -16.399 7.935 10.671 1.00 94.94 121 ASP A CA 1
ATOM 946 C C . ASP A 1 121 ? -16.501 9.415 10.237 1.00 94.94 121 ASP A C 1
ATOM 948 O O . ASP A 1 121 ? -15.500 10.132 10.298 1.00 94.94 121 ASP A O 1
ATOM 952 N N . PRO A 1 122 ? -17.691 9.905 9.833 1.00 93.69 122 PRO A N 1
ATOM 953 C CA . PRO A 1 122 ? -17.861 11.245 9.264 1.00 93.69 122 PRO A CA 1
ATOM 954 C C . PRO A 1 122 ? -17.564 12.387 10.246 1.00 93.69 122 PRO A C 1
ATOM 956 O O . PRO A 1 122 ? -17.490 13.545 9.844 1.00 93.69 122 PRO A O 1
ATOM 959 N N . THR A 1 123 ? -17.434 12.089 11.539 1.00 94.38 123 THR A N 1
ATOM 960 C CA . THR A 1 123 ? -17.051 13.065 12.566 1.00 94.38 123 THR A CA 1
ATOM 961 C C . THR A 1 123 ? -15.533 13.205 12.718 1.00 94.38 123 THR A C 1
ATOM 963 O O . THR A 1 123 ? -15.072 14.100 13.432 1.00 94.38 123 THR A O 1
ATOM 966 N N . LEU A 1 124 ? -14.744 12.332 12.082 1.00 94.50 124 LEU A N 1
ATOM 967 C CA . LEU A 1 124 ? -13.293 12.467 12.005 1.00 94.50 124 LEU A CA 1
ATOM 968 C C . LEU A 1 124 ? -12.896 13.380 10.834 1.00 94.50 124 LEU A C 1
ATOM 970 O O . LEU A 1 124 ? -13.552 13.372 9.793 1.00 94.50 124 LEU A O 1
ATOM 974 N N . PRO A 1 125 ? -11.819 14.172 10.980 1.00 93.88 125 PRO A N 1
ATOM 975 C CA . PRO A 1 125 ? -11.265 14.914 9.856 1.00 93.88 125 PRO A CA 1
ATOM 9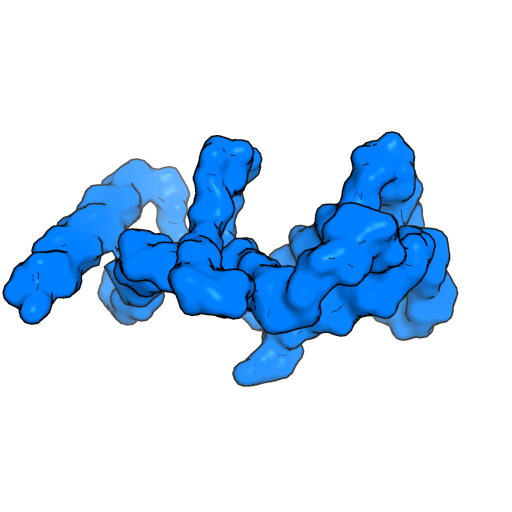76 C C . PRO A 1 125 ? -10.618 13.958 8.844 1.00 93.88 125 PRO A C 1
ATOM 978 O O . PRO A 1 125 ? -10.108 12.906 9.226 1.00 93.88 125 PRO A O 1
ATOM 981 N N . GLU A 1 126 ? -10.568 14.363 7.572 1.00 92.31 126 GLU A N 1
ATOM 982 C CA . GLU A 1 126 ? -9.911 13.597 6.498 1.00 92.31 126 GLU A CA 1
ATOM 983 C C . GLU A 1 126 ? -8.400 13.417 6.721 1.00 92.31 126 GLU A C 1
ATOM 985 O O . GLU A 1 126 ? -7.820 12.426 6.283 1.00 92.31 126 GLU A O 1
ATOM 990 N N . LEU A 1 127 ? -7.773 14.376 7.407 1.00 94.50 127 LEU A N 1
ATOM 991 C CA . LEU A 1 127 ? -6.367 14.370 7.788 1.00 94.50 127 LEU A CA 1
ATOM 992 C C . LEU A 1 127 ? -6.219 14.922 9.209 1.00 94.50 127 LEU A C 1
ATOM 994 O O . LEU A 1 127 ? -6.836 15.926 9.570 1.00 94.50 127 LEU A O 1
ATOM 998 N N . ALA A 1 128 ? -5.358 14.290 10.002 1.00 93.88 128 ALA A N 1
ATOM 999 C CA . ALA A 1 128 ? -4.902 14.812 11.280 1.00 93.88 128 ALA A CA 1
ATOM 1000 C C . ALA A 1 128 ? -3.446 14.407 11.527 1.00 93.88 128 ALA A C 1
ATOM 1002 O O . ALA A 1 128 ? -3.075 13.254 11.320 1.00 93.88 128 ALA A O 1
ATOM 1003 N N . GLU A 1 129 ? -2.643 15.349 12.015 1.00 90.88 129 GLU A N 1
ATOM 1004 C CA . GLU A 1 129 ? -1.237 15.119 12.383 1.00 90.88 129 GLU A CA 1
ATOM 1005 C C . GLU A 1 129 ? -1.046 15.001 13.904 1.00 90.88 129 GLU A C 1
ATOM 1007 O O . GLU A 1 129 ? 0.033 14.667 14.396 1.00 90.88 129 GLU A O 1
ATOM 1012 N N . ASP A 1 130 ? -2.099 15.268 14.679 1.00 93.88 130 ASP A N 1
ATOM 1013 C CA . ASP A 1 130 ? -2.044 15.221 16.129 1.00 93.88 130 ASP A CA 1
ATOM 1014 C C . ASP A 1 130 ? -2.280 13.797 16.667 1.00 93.88 130 ASP A C 1
ATOM 1016 O O . ASP A 1 130 ? -3.133 13.040 16.197 1.00 93.88 130 ASP A O 1
ATOM 1020 N N . LYS A 1 131 ? -1.553 13.437 17.731 1.00 92.56 131 LYS A N 1
ATOM 1021 C CA . LYS A 1 131 ? -1.634 12.098 18.342 1.00 92.56 131 LYS A CA 1
ATOM 1022 C C . LYS A 1 131 ? -3.011 11.778 18.935 1.00 92.56 131 LYS A C 1
ATOM 1024 O O . LYS A 1 131 ? -3.322 10.605 19.135 1.00 92.56 131 LYS A O 1
ATOM 1029 N N . SER A 1 132 ? -3.842 12.783 19.229 1.00 94.50 132 SER A N 1
ATOM 1030 C CA . SER A 1 132 ? -5.176 12.544 19.789 1.00 94.50 132 SER A CA 1
ATOM 1031 C C . SER A 1 132 ? -6.121 11.913 18.764 1.00 94.50 132 SER A C 1
ATOM 1033 O O . SER A 1 132 ? -7.055 11.212 19.156 1.00 94.50 132 SER A O 1
ATOM 1035 N N . HIS A 1 133 ? -5.843 12.056 17.461 1.00 94.44 133 HIS A N 1
ATOM 1036 C CA . HIS A 1 133 ? -6.597 11.375 16.410 1.00 94.44 133 HIS A CA 1
ATOM 1037 C C . HIS A 1 133 ? -6.587 9.848 16.586 1.00 94.44 133 HIS A C 1
ATOM 1039 O O . HIS A 1 133 ? -7.639 9.213 16.509 1.00 94.44 133 HIS A O 1
ATOM 1045 N N . ALA A 1 134 ? -5.442 9.260 16.947 1.00 93.50 134 ALA A N 1
ATOM 1046 C CA . ALA A 1 134 ? -5.345 7.826 17.226 1.00 93.50 134 ALA A CA 1
ATOM 1047 C C . ALA A 1 134 ? -6.243 7.395 18.401 1.00 93.50 134 ALA A C 1
ATOM 1049 O O . ALA A 1 134 ? -6.869 6.335 18.350 1.00 93.50 134 ALA A O 1
ATOM 1050 N N . LEU A 1 135 ? -6.374 8.233 19.438 1.00 95.00 135 LEU A N 1
ATOM 1051 C CA . LEU A 1 135 ? -7.275 7.967 20.565 1.00 95.00 135 LEU A CA 1
ATOM 1052 C C . LEU A 1 135 ? -8.742 7.993 20.123 1.00 95.00 135 LEU A C 1
ATOM 1054 O O . LEU A 1 135 ? -9.513 7.121 20.514 1.00 95.00 135 LEU A O 1
ATOM 1058 N N . ARG A 1 136 ? -9.119 8.940 19.253 1.00 95.25 136 ARG A N 1
ATOM 1059 C CA . ARG A 1 136 ? -10.477 9.022 18.691 1.00 95.25 136 ARG A CA 1
ATOM 1060 C C . ARG A 1 136 ? -10.832 7.777 17.874 1.00 95.25 136 ARG A C 1
ATOM 1062 O O . ARG A 1 136 ? -11.954 7.280 17.992 1.00 95.25 136 ARG A O 1
ATOM 1069 N N . VAL A 1 137 ? -9.898 7.266 17.072 1.00 95.31 137 VAL A N 1
ATOM 1070 C CA . VAL A 1 137 ? -10.081 6.016 16.315 1.00 95.31 137 VAL A CA 1
ATOM 1071 C C . VAL A 1 137 ? -10.180 4.816 17.266 1.00 95.31 137 VAL A C 1
ATOM 1073 O O . VAL A 1 137 ? -11.096 4.006 17.138 1.00 95.31 137 VAL A O 1
ATOM 1076 N N . SER A 1 138 ? -9.316 4.740 18.283 1.00 94.75 138 SER A N 1
ATOM 1077 C CA . SER A 1 138 ? -9.337 3.676 19.302 1.00 94.75 138 SER A CA 1
ATOM 1078 C C . SER A 1 138 ? -10.665 3.599 20.073 1.00 94.75 138 SER A C 1
ATOM 1080 O O . SER A 1 138 ? -11.221 2.515 20.275 1.00 94.75 138 SER A O 1
ATOM 1082 N N . SER A 1 139 ? -11.241 4.746 20.446 1.00 94.50 139 SER A N 1
ATOM 1083 C CA . SER A 1 139 ? -12.550 4.778 21.110 1.00 94.50 139 SER A CA 1
ATOM 1084 C C . SER A 1 139 ? -13.668 4.212 20.229 1.00 94.50 139 SER A C 1
ATOM 1086 O O . SER A 1 139 ? -14.539 3.510 20.735 1.00 94.50 139 SER A O 1
ATOM 1088 N N . ARG A 1 140 ? -13.627 4.459 18.913 1.00 94.88 140 ARG A N 1
ATOM 1089 C CA . ARG A 1 140 ? -14.606 3.918 17.952 1.00 94.88 140 ARG A CA 1
ATOM 1090 C C . ARG A 1 140 ? -14.453 2.416 17.769 1.00 94.88 140 ARG A C 1
ATOM 1092 O O . ARG A 1 140 ? -15.445 1.697 17.815 1.00 94.88 140 ARG A O 1
ATOM 1099 N N . LEU A 1 141 ? -13.214 1.936 17.653 1.00 93.75 141 LEU A N 1
ATOM 1100 C CA . LEU A 1 141 ? -12.917 0.502 17.616 1.00 93.75 141 LEU A CA 1
ATOM 1101 C C . LEU A 1 141 ? -13.526 -0.237 18.813 1.00 93.75 141 LEU A C 1
ATOM 1103 O O . LEU A 1 141 ? -14.158 -1.275 18.638 1.00 93.75 141 LEU A O 1
ATOM 1107 N N . SER A 1 142 ? -13.391 0.340 20.008 1.00 87.88 142 SER A N 1
ATOM 1108 C CA . SER A 1 142 ? -13.921 -0.241 21.247 1.00 87.88 142 SER A CA 1
ATOM 1109 C C . SER A 1 142 ? -15.453 -0.315 21.267 1.00 87.88 142 SER A C 1
ATOM 1111 O O . SER A 1 142 ? -16.013 -1.234 21.854 1.00 87.88 142 SER A O 1
ATOM 1113 N N . GLN A 1 143 ? -16.150 0.625 20.624 1.00 83.75 143 GLN A N 1
ATOM 1114 C CA . GLN A 1 143 ? -17.614 0.584 20.502 1.00 83.75 143 GLN A CA 1
ATOM 1115 C C . GLN A 1 143 ? -18.081 -0.479 19.502 1.00 83.75 143 GLN A C 1
ATOM 1117 O O . GLN A 1 143 ? -19.127 -1.092 19.694 1.00 83.75 143 GLN A O 1
ATOM 1122 N N . MET A 1 144 ? -17.295 -0.725 18.451 1.00 78.75 144 MET A N 1
ATOM 1123 C CA . MET A 1 144 ? -17.610 -1.712 17.416 1.00 78.75 144 MET A CA 1
ATOM 1124 C C . MET A 1 144 ? -17.446 -3.160 17.891 1.00 78.75 144 MET A C 1
ATOM 1126 O O . MET A 1 144 ? -18.103 -4.0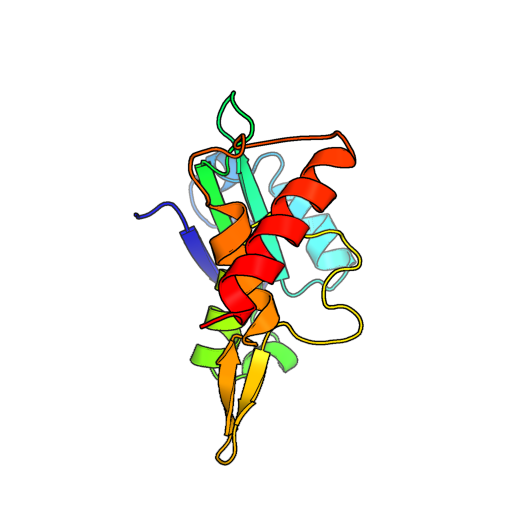49 17.367 1.00 78.75 144 MET A O 1
ATOM 1130 N N . SER A 1 145 ? -16.579 -3.402 18.875 1.00 62.62 145 SER A N 1
ATOM 1131 C CA . SER A 1 145 ? -16.360 -4.722 19.482 1.00 62.62 145 SER A CA 1
ATOM 1132 C C . SER A 1 145 ? -17.428 -5.138 20.505 1.00 62.62 145 SER A C 1
ATOM 1134 O O . SER A 1 145 ? -17.322 -6.216 21.079 1.00 62.62 145 SER A O 1
ATOM 1136 N N . VAL A 1 146 ? -18.424 -4.284 20.773 1.00 52.78 146 VAL A N 1
ATOM 1137 C CA . VAL A 1 146 ? -19.513 -4.524 21.746 1.00 52.78 146 VAL A CA 1
ATOM 1138 C C . VAL A 1 146 ? -20.793 -5.046 21.057 1.00 52.78 146 VAL A C 1
ATOM 1140 O O . VAL A 1 146 ? -21.842 -5.156 21.687 1.00 52.78 146 VAL A O 1
ATOM 1143 N N . GLN A 1 147 ? -20.717 -5.405 19.773 1.00 41.72 147 GLN A N 1
ATOM 1144 C CA . GLN A 1 147 ? -21.789 -6.047 18.998 1.00 41.72 147 GLN A CA 1
ATOM 1145 C C . GLN A 1 147 ? -21.406 -7.475 18.620 1.00 41.72 147 GLN A C 1
ATOM 1147 O O . GLN A 1 147 ? -22.321 -8.326 18.621 1.00 41.72 147 GLN A O 1
#

pLDDT: mean 92.61, std 7.92, range [41.72, 97.75]

Sequence (147 aa):
GSNLMFFFFSDWEELLEVPNLDKLVPNLLSLVAQLAAAEANQYRLFRFEKSGGIKACFVFLRMDAVLSELPAETLCLTQVVQSILLWSDHAFLSQSPLAILPGGRAVLRPEIGNLIRASYDPTLPELAEDKSHALRVSSRLSQMSVQ

Secondary structure (DSSP, 8-state):
-TTEEEEEES-TTHHHHSTTGGGTSTTHHHHHHHHHHTT-SEEEEEEE-TTS-EEEEEEEEE--HHHHTS-HHHHHHHHHHHHHS---TTTTSSS-SEEEPTTS-EEE-HHHHHHHHHHT-TTS-S---STHHHHHHHHHHHHHTT-

Foldseek 3Di:
DCQEAEAEEQALVVCVVPPCVCVVPPPSVVVSVVCVVVVHQKDKDFDADPQRATRHIYIYGNDDPVNVPDDPQQSVVQVVLCRLDPDDPPPCPPHGQWDQDPVGDTDGDVLSVLLSVLLPDPPQRSDDPDPVSVVSSVVSSVVVVVD

Radius of gyration: 17.32 Å; chains: 1; bounding box: 39×44×45 Å